Protein AF-A0A948AJI1-F1 (afdb_monomer)

Radius of gyration: 15.96 Å; Cα contacts (8 Å, |Δi|>4): 123; chains: 1; bounding box: 35×30×49 Å

Sequence (119 aa):
MPTPDALILQFDKALRTVFAKAGSRRPYPDAGLPDVELGAADKQQSAGLMRVNHSGEVCAQALYAGQALTARNPEAQRALLEAADEETEHLAWCEKRLDELGSHKSFLNPLWYAGSFSL

Mean predicted aligned error: 3.37 Å

pLDDT: mean 94.19, std 4.83, range [61.34, 98.31]

Structure (mmCIF, N/CA/C/O backbone):
data_AF-A0A948AJI1-F1
#
_entry.id   AF-A0A948AJI1-F1
#
loop_
_atom_site.group_PDB
_atom_site.id
_atom_site.type_symbol
_atom_site.label_atom_id
_atom_site.label_alt_id
_atom_site.label_comp_id
_atom_site.label_asym_id
_atom_site.label_entity_id
_atom_site.label_seq_id
_atom_site.pdbx_PDB_ins_code
_atom_site.Cartn_x
_atom_site.Cartn_y
_atom_site.Cartn_z
_atom_site.occupancy
_atom_site.B_iso_or_equiv
_atom_site.auth_seq_id
_atom_site.auth_comp_id
_atom_site.auth_asym_id
_atom_site.auth_atom_id
_atom_site.pdbx_PDB_model_num
ATOM 1 N N . MET A 1 1 ? 14.641 1.897 -23.477 1.00 61.34 1 MET A N 1
ATOM 2 C CA . MET A 1 1 ? 13.421 2.624 -23.064 1.00 61.34 1 MET A CA 1
ATOM 3 C C . MET A 1 1 ? 12.288 1.615 -22.966 1.00 61.34 1 MET A C 1
ATOM 5 O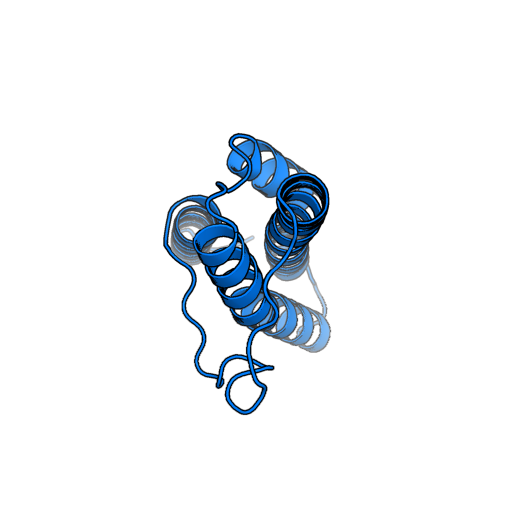 O . MET A 1 1 ? 12.312 0.682 -23.765 1.00 61.34 1 MET A O 1
ATOM 9 N N . PRO A 1 2 ? 11.369 1.740 -21.994 1.00 74.38 2 PRO A N 1
ATOM 10 C CA . PRO A 1 2 ? 10.242 0.817 -21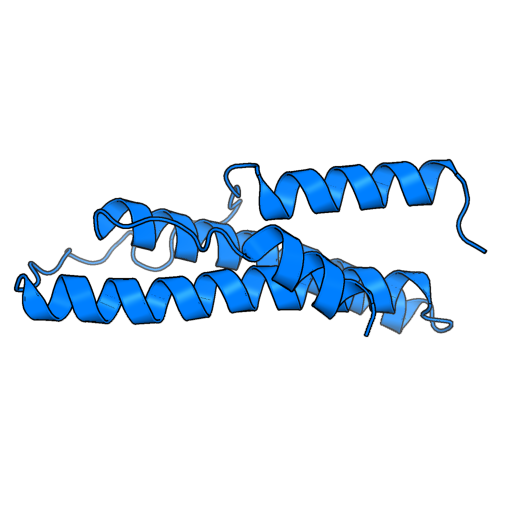.859 1.00 74.38 2 PRO A CA 1
ATOM 11 C C . PRO A 1 2 ? 9.350 0.857 -23.108 1.00 74.38 2 PRO A C 1
ATOM 13 O O . PRO A 1 2 ? 9.221 1.898 -23.752 1.00 74.38 2 PRO A O 1
ATOM 16 N N . THR A 1 3 ? 8.765 -0.286 -23.471 1.00 86.81 3 THR A N 1
ATOM 17 C CA . THR A 1 3 ? 7.798 -0.376 -24.573 1.00 86.81 3 THR A CA 1
ATOM 18 C C . THR A 1 3 ? 6.458 0.254 -24.164 1.00 86.81 3 THR A C 1
ATOM 20 O O . THR A 1 3 ? 6.173 0.339 -22.967 1.00 86.81 3 THR A O 1
ATOM 23 N N . PRO A 1 4 ? 5.603 0.667 -25.120 1.00 90.19 4 PRO A N 1
ATOM 24 C CA . PRO A 1 4 ? 4.247 1.127 -24.811 1.00 90.19 4 PRO A CA 1
ATOM 25 C C . PRO A 1 4 ? 3.460 0.129 -23.951 1.00 90.19 4 PRO A C 1
ATOM 27 O O . PRO A 1 4 ? 2.840 0.527 -22.969 1.00 90.19 4 PRO A O 1
ATOM 30 N N . ASP A 1 5 ? 3.572 -1.168 -24.246 1.00 88.75 5 ASP A N 1
ATOM 31 C CA . ASP A 1 5 ? 2.932 -2.233 -23.465 1.00 88.75 5 ASP A CA 1
ATOM 32 C C . ASP A 1 5 ? 3.404 -2.239 -22.006 1.00 88.75 5 ASP A C 1
ATOM 34 O O . ASP A 1 5 ? 2.593 -2.323 -21.085 1.00 88.75 5 ASP A O 1
ATOM 38 N N . ALA A 1 6 ? 4.712 -2.082 -21.775 1.00 84.44 6 ALA A N 1
ATOM 39 C CA . ALA A 1 6 ? 5.259 -2.009 -20.424 1.00 84.44 6 ALA A CA 1
ATOM 40 C C . ALA A 1 6 ? 4.722 -0.789 -19.661 1.00 84.44 6 ALA A C 1
ATOM 42 O O . ALA A 1 6 ? 4.407 -0.900 -18.479 1.00 84.44 6 ALA A O 1
ATOM 43 N N . LEU A 1 7 ? 4.566 0.358 -20.328 1.00 86.69 7 LEU A N 1
ATOM 44 C CA . LEU A 1 7 ? 3.998 1.561 -19.715 1.00 86.69 7 LEU A CA 1
ATOM 45 C C . LEU A 1 7 ? 2.518 1.382 -19.353 1.00 86.69 7 LEU A C 1
ATOM 47 O O . LEU A 1 7 ? 2.110 1.789 -18.267 1.00 86.69 7 LEU A O 1
ATOM 51 N N . ILE A 1 8 ? 1.730 0.736 -20.216 1.00 92.50 8 ILE A N 1
ATOM 52 C CA . ILE A 1 8 ? 0.316 0.431 -19.944 1.00 92.50 8 ILE A CA 1
ATOM 53 C C . ILE A 1 8 ? 0.190 -0.479 -18.719 1.00 92.50 8 ILE A C 1
ATOM 55 O O . ILE A 1 8 ? -0.626 -0.212 -17.838 1.00 92.50 8 ILE A O 1
ATOM 59 N N . LEU A 1 9 ? 1.022 -1.520 -18.626 1.00 90.44 9 LEU A N 1
ATOM 60 C CA . LEU A 1 9 ? 1.016 -2.432 -17.480 1.00 90.44 9 LEU A CA 1
ATOM 61 C C . LEU A 1 9 ? 1.386 -1.723 -16.173 1.00 90.44 9 LEU A C 1
ATOM 63 O O . LEU A 1 9 ? 0.764 -1.972 -15.145 1.00 90.44 9 LEU A O 1
ATOM 67 N N . GLN A 1 10 ? 2.368 -0.820 -16.196 1.00 89.12 10 GLN A N 1
ATOM 68 C CA . GLN A 1 10 ? 2.742 -0.046 -15.006 1.00 89.12 10 GLN A CA 1
ATOM 69 C C . GLN A 1 10 ? 1.650 0.937 -14.589 1.00 89.12 10 GLN A C 1
ATOM 71 O O . GLN A 1 10 ? 1.406 1.125 -13.399 1.00 89.12 10 GLN A O 1
ATOM 76 N N . PHE A 1 11 ? 0.954 1.526 -15.559 1.00 92.25 11 PHE A N 1
ATOM 77 C CA . PHE A 1 11 ? -0.184 2.388 -15.279 1.00 92.25 11 PHE A CA 1
ATOM 78 C C . PHE A 1 11 ? -1.361 1.611 -14.663 1.00 92.25 11 PHE A C 1
ATOM 80 O O . PHE A 1 11 ? -1.927 2.063 -13.670 1.00 92.25 11 PHE A O 1
ATOM 87 N N . ASP A 1 12 ? -1.691 0.419 -15.177 1.00 94.25 12 ASP A N 1
ATOM 88 C CA . ASP A 1 12 ? -2.701 -0.466 -14.567 1.00 94.25 12 ASP A CA 1
ATOM 89 C C . ASP A 1 12 ? -2.314 -0.857 -13.131 1.00 94.25 12 ASP A C 1
ATOM 91 O O . ASP A 1 12 ? -3.142 -0.745 -12.224 1.00 94.25 12 ASP A O 1
ATOM 95 N N . LYS A 1 13 ? -1.045 -1.220 -12.893 1.00 91.00 13 LYS A N 1
ATOM 96 C CA . LYS A 1 13 ? -0.535 -1.493 -11.540 1.00 91.00 13 LYS A CA 1
ATOM 97 C C . LYS A 1 13 ? -0.730 -0.298 -10.607 1.00 91.00 13 LYS A C 1
ATOM 99 O O . LYS A 1 13 ? -1.300 -0.466 -9.533 1.00 91.00 13 LYS A O 1
ATOM 104 N N . ALA A 1 14 ? -0.357 0.906 -11.041 1.00 92.81 14 ALA A N 1
ATOM 105 C CA . ALA A 1 14 ? -0.534 2.123 -10.251 1.00 92.81 14 ALA A CA 1
ATOM 106 C C . ALA A 1 14 ? -2.004 2.362 -9.870 1.00 92.81 14 ALA A C 1
ATOM 108 O O . ALA A 1 14 ? -2.317 2.642 -8.712 1.00 92.81 14 ALA A O 1
ATOM 109 N N . LEU A 1 15 ? -2.924 2.201 -10.827 1.00 95.56 15 LEU A N 1
ATOM 110 C CA . LEU A 1 15 ? -4.356 2.336 -10.563 1.00 95.56 15 LEU A CA 1
ATOM 111 C C . LEU A 1 15 ? -4.848 1.303 -9.545 1.00 95.56 15 LEU A C 1
AT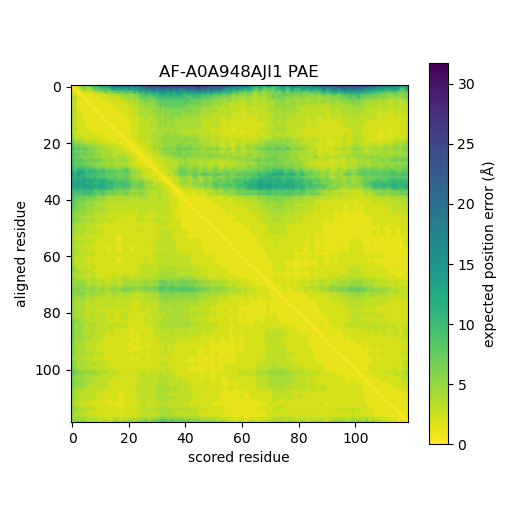OM 113 O O . LEU A 1 15 ? -5.626 1.647 -8.655 1.00 95.56 15 LEU A O 1
ATOM 117 N N . ARG A 1 16 ? -4.387 0.052 -9.643 1.00 94.19 16 ARG A N 1
ATOM 118 C CA . ARG A 1 16 ? -4.752 -1.007 -8.695 1.00 94.19 16 ARG A CA 1
ATOM 119 C C . ARG A 1 16 ? -4.213 -0.732 -7.296 1.00 94.19 16 ARG A C 1
ATOM 121 O O . ARG A 1 16 ? -4.992 -0.811 -6.353 1.00 94.19 16 ARG A O 1
ATOM 128 N N . THR A 1 17 ? -2.945 -0.351 -7.158 1.00 93.44 17 THR A N 1
ATOM 129 C CA . THR A 1 17 ? -2.340 -0.031 -5.854 1.00 93.44 17 THR A CA 1
ATOM 130 C C . THR A 1 17 ? -3.068 1.118 -5.155 1.00 93.44 17 THR A C 1
ATOM 132 O O . THR A 1 17 ? -3.274 1.081 -3.944 1.00 93.44 17 THR A O 1
ATOM 135 N N . VAL A 1 18 ? -3.480 2.147 -5.901 1.00 94.81 18 VAL A N 1
ATOM 136 C CA . VAL A 1 18 ? -4.070 3.355 -5.308 1.00 94.81 18 VAL A CA 1
ATOM 137 C C . VAL A 1 18 ? -5.578 3.225 -5.075 1.00 94.81 18 VAL A C 1
ATOM 139 O O . VAL A 1 18 ? -6.075 3.688 -4.045 1.00 94.81 18 VAL A O 1
ATOM 142 N N . PHE A 1 19 ? -6.316 2.631 -6.017 1.00 94.44 19 PHE A N 1
ATOM 143 C CA . PHE A 1 19 ? -7.782 2.697 -6.036 1.00 94.44 19 PHE A CA 1
ATOM 144 C C . PHE A 1 19 ? -8.485 1.356 -5.836 1.00 94.44 19 PHE A C 1
ATOM 146 O O . PHE A 1 19 ? -9.657 1.352 -5.457 1.00 94.44 19 PHE A O 1
ATOM 153 N N . ALA A 1 20 ? -7.822 0.225 -6.082 1.00 94.25 20 ALA A N 1
ATOM 154 C CA . ALA A 1 20 ? -8.437 -1.077 -5.856 1.00 94.25 20 ALA A CA 1
ATOM 155 C C . ALA A 1 20 ? -8.291 -1.517 -4.390 1.00 94.25 20 ALA A C 1
ATOM 157 O O . ALA A 1 20 ? -7.479 -0.995 -3.622 1.00 94.25 20 ALA A O 1
ATOM 158 N N . LYS A 1 21 ? -9.108 -2.497 -3.998 1.00 91.94 21 LYS A N 1
ATOM 159 C CA . LYS A 1 21 ? -8.894 -3.245 -2.758 1.00 91.94 21 LYS A CA 1
ATOM 160 C C . LYS A 1 21 ? -7.741 -4.215 -2.980 1.00 91.94 21 LYS A C 1
ATOM 162 O O . LYS A 1 21 ? -7.786 -5.000 -3.931 1.00 91.94 21 LYS A O 1
ATOM 167 N N . ALA A 1 22 ? -6.722 -4.148 -2.130 1.00 92.69 22 ALA A N 1
ATOM 168 C CA . ALA A 1 22 ? -5.586 -5.051 -2.233 1.00 92.69 22 ALA A CA 1
ATOM 169 C C . ALA A 1 22 ? -6.003 -6.480 -1.845 1.00 92.69 22 ALA A C 1
ATOM 171 O O . ALA A 1 22 ? -6.798 -6.695 -0.926 1.00 92.69 22 ALA A O 1
ATOM 172 N N . GLY A 1 23 ? -5.489 -7.462 -2.585 1.00 91.50 23 GLY A N 1
ATOM 173 C CA . GLY A 1 23 ? -5.727 -8.880 -2.337 1.00 91.50 23 GLY A CA 1
ATOM 174 C C . GLY A 1 23 ? -4.477 -9.539 -1.771 1.00 91.50 23 GLY A C 1
ATOM 175 O O . GLY A 1 23 ? -3.384 -9.298 -2.270 1.00 91.50 23 GLY A O 1
ATOM 176 N N . SER A 1 24 ? -4.650 -10.394 -0.765 1.00 92.94 24 SER A N 1
ATOM 177 C CA . SER A 1 24 ? -3.579 -11.213 -0.192 1.00 92.94 24 SER A CA 1
ATOM 178 C C . SER A 1 24 ? -3.802 -12.677 -0.567 1.00 92.94 24 SER A C 1
ATOM 180 O O . SER A 1 24 ? -4.927 -13.180 -0.508 1.00 92.94 24 SER A O 1
ATOM 182 N N . ARG A 1 25 ? -2.735 -13.363 -0.982 1.00 92.62 25 ARG A N 1
ATOM 183 C CA . ARG A 1 25 ? -2.711 -14.818 -1.212 1.00 92.62 25 ARG A CA 1
ATOM 184 C C . ARG A 1 25 ? -2.381 -15.586 0.066 1.00 92.62 25 ARG A C 1
ATOM 186 O O . ARG A 1 25 ? -2.542 -16.805 0.106 1.00 92.62 25 ARG A O 1
ATOM 193 N N . ARG A 1 26 ? -1.889 -14.886 1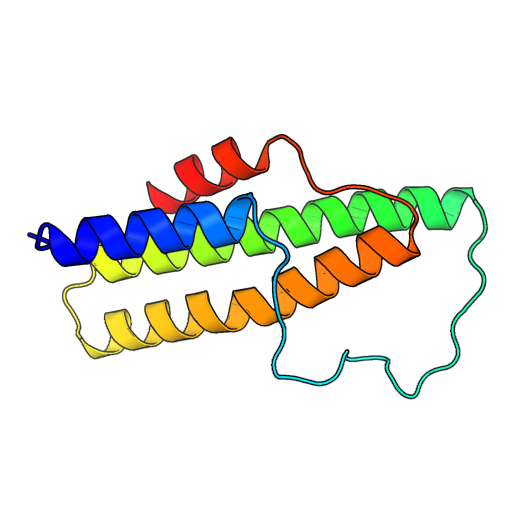.090 1.00 90.38 26 ARG A N 1
ATOM 194 C CA . ARG A 1 26 ? -1.514 -15.442 2.389 1.00 90.38 26 ARG A CA 1
ATOM 195 C C . ARG A 1 26 ? -2.661 -15.301 3.400 1.00 90.38 26 ARG A C 1
ATOM 197 O O . ARG A 1 26 ? -3.491 -14.400 3.283 1.00 90.38 26 ARG A O 1
ATOM 204 N N . PRO A 1 27 ? -2.726 -16.174 4.420 1.00 90.56 27 PRO A N 1
ATOM 205 C CA . PRO A 1 27 ? -3.605 -15.951 5.559 1.00 90.56 27 PRO A CA 1
ATOM 206 C C . PRO A 1 27 ? -3.297 -14.612 6.230 1.00 90.56 27 PRO A C 1
ATOM 208 O O . PRO A 1 27 ? -2.147 -14.174 6.269 1.00 90.56 27 PRO A O 1
ATOM 211 N N . TYR A 1 28 ? -4.328 -13.985 6.791 1.00 91.81 28 TYR A N 1
ATOM 212 C CA . TYR A 1 28 ? -4.143 -12.793 7.607 1.00 91.81 28 TYR A CA 1
ATOM 213 C C . TYR A 1 28 ? -3.313 -13.157 8.859 1.00 91.81 28 TYR A C 1
ATOM 215 O O . TYR A 1 28 ? -3.605 -14.195 9.464 1.00 91.81 28 TYR A O 1
ATOM 223 N N . PRO A 1 29 ? -2.279 -12.377 9.238 1.00 91.44 29 PRO A N 1
ATOM 224 C CA . PRO A 1 29 ? -1.261 -12.828 10.196 1.00 91.44 29 PRO A CA 1
ATOM 225 C C . PRO A 1 29 ? -1.782 -13.255 11.575 1.00 91.44 29 PRO A C 1
ATOM 227 O O . PRO A 1 29 ? -1.171 -14.102 12.222 1.00 91.44 29 PRO A O 1
ATOM 230 N N . ASP A 1 30 ? -2.906 -12.698 12.024 1.00 89.62 30 ASP A N 1
ATOM 231 C CA . ASP A 1 30 ? -3.499 -12.938 13.343 1.00 89.62 30 ASP A CA 1
ATOM 232 C C . ASP A 1 30 ? -4.711 -13.890 13.311 1.00 89.62 30 ASP A C 1
ATOM 234 O O . ASP A 1 30 ? -5.408 -14.014 14.312 1.00 89.62 30 ASP A O 1
ATOM 238 N N . ALA A 1 31 ? -4.962 -14.600 12.202 1.00 87.12 31 ALA A N 1
ATOM 239 C CA . ALA A 1 31 ? -6.195 -15.373 11.982 1.00 87.12 31 ALA A CA 1
ATOM 240 C C . ALA A 1 31 ? -6.528 -16.444 13.050 1.00 87.12 31 ALA A C 1
ATOM 242 O O . ALA A 1 31 ? -7.637 -16.974 13.055 1.00 87.12 31 ALA A O 1
ATOM 243 N N . GLY A 1 32 ? -5.586 -16.794 13.930 1.00 87.38 32 GLY A N 1
ATOM 244 C CA . GLY A 1 32 ? -5.778 -17.727 15.047 1.00 87.38 32 GLY A CA 1
ATOM 245 C C . GLY A 1 32 ? -5.761 -17.078 16.435 1.00 87.38 32 GLY A C 1
ATOM 246 O O . GLY A 1 32 ? -5.735 -17.801 17.430 1.00 87.38 32 GLY A O 1
ATOM 247 N N . LEU A 1 33 ? -5.722 -15.749 16.519 1.00 90.31 33 LEU A N 1
ATOM 248 C CA . LEU A 1 33 ? -5.656 -15.007 17.773 1.00 90.31 33 LEU A CA 1
ATOM 249 C C . LEU A 1 33 ? -7.033 -14.426 18.128 1.00 90.31 33 LEU A C 1
ATOM 251 O O . LEU A 1 33 ? -7.785 -14.036 17.234 1.00 90.31 33 LEU A O 1
ATOM 255 N N . PRO A 1 34 ? -7.396 -14.375 19.423 1.00 88.06 34 PRO A N 1
ATOM 256 C CA . PRO A 1 34 ? -8.603 -13.682 19.845 1.00 88.06 34 PRO A CA 1
ATOM 257 C C . PRO A 1 34 ? -8.452 -12.179 19.599 1.00 88.06 34 PRO A C 1
ATOM 259 O O . PRO A 1 34 ? -7.402 -11.603 19.893 1.00 88.06 34 PRO A O 1
ATOM 262 N N . ASP A 1 35 ? -9.512 -11.548 19.095 1.00 84.75 35 ASP A N 1
ATOM 263 C CA . ASP A 1 35 ? -9.545 -10.093 18.975 1.00 84.75 35 ASP A CA 1
ATOM 264 C C . ASP A 1 35 ? -9.628 -9.446 20.365 1.00 84.75 35 ASP A C 1
ATOM 266 O O . ASP A 1 35 ? -10.168 -10.021 21.319 1.00 84.75 35 ASP A O 1
ATOM 270 N N . VAL A 1 36 ? -9.074 -8.243 20.478 1.00 88.12 36 VAL A N 1
ATOM 271 C CA . VAL A 1 36 ? -9.046 -7.468 21.716 1.00 88.12 36 VAL A CA 1
ATOM 272 C C . VAL A 1 36 ? -9.892 -6.221 21.521 1.00 88.12 36 VAL A C 1
ATOM 274 O O . VAL A 1 36 ? -9.608 -5.386 20.663 1.00 88.12 36 VAL A O 1
ATOM 277 N N . GLU A 1 37 ? -10.910 -6.070 22.365 1.00 89.81 37 GLU A N 1
ATOM 278 C CA . GLU A 1 37 ? -11.715 -4.852 22.425 1.00 89.81 37 GLU A CA 1
ATOM 279 C C . GLU A 1 37 ? -10.835 -3.664 22.834 1.00 89.81 37 GLU A C 1
ATOM 281 O O . GLU A 1 37 ? -10.280 -3.616 23.934 1.00 89.81 37 GLU A O 1
ATOM 286 N N . LEU A 1 38 ? -10.701 -2.702 21.921 1.00 93.06 38 LEU A N 1
ATOM 287 C CA . LEU A 1 38 ? -9.968 -1.462 22.144 1.00 93.06 38 LEU A CA 1
ATOM 288 C C . LEU A 1 38 ? -10.923 -0.366 22.614 1.00 93.06 38 LEU A C 1
ATOM 290 O O . LEU A 1 38 ? -12.007 -0.179 22.058 1.00 93.06 38 LEU A O 1
ATOM 294 N N . GLY A 1 39 ? -10.473 0.440 23.577 1.00 96.69 39 GLY A N 1
ATOM 295 C CA . GLY A 1 39 ? -11.152 1.686 23.915 1.00 96.69 39 GLY A CA 1
ATOM 296 C C . GLY A 1 39 ? -11.181 2.648 22.721 1.00 96.69 39 GLY A C 1
ATOM 297 O O . GLY A 1 39 ? -10.338 2.588 21.825 1.00 96.69 39 GLY A O 1
ATOM 298 N N . ALA A 1 40 ? -12.134 3.583 22.710 1.00 96.12 40 ALA A N 1
ATOM 299 C CA . ALA A 1 40 ? -12.308 4.514 21.589 1.00 96.12 40 ALA A CA 1
ATOM 300 C C . ALA A 1 40 ? -11.037 5.329 21.267 1.00 96.12 40 ALA A C 1
ATOM 302 O O . ALA A 1 40 ? -10.711 5.524 20.095 1.00 96.12 40 ALA A O 1
ATOM 303 N N . ALA A 1 41 ? -10.300 5.763 22.297 1.00 97.38 41 ALA A N 1
ATOM 304 C CA . ALA A 1 41 ? -9.043 6.493 22.134 1.00 97.38 41 ALA A CA 1
ATOM 305 C C . ALA A 1 41 ? -7.950 5.621 21.488 1.00 97.38 41 ALA A C 1
ATOM 307 O O . ALA A 1 41 ? -7.323 6.041 20.515 1.00 97.38 41 ALA A O 1
ATOM 308 N N . ASP A 1 42 ? -7.787 4.382 21.959 1.00 97.44 42 ASP A N 1
ATOM 309 C CA . ASP A 1 42 ? -6.803 3.440 21.417 1.00 97.44 42 ASP A CA 1
ATOM 310 C C . ASP A 1 42 ? -7.137 3.050 19.976 1.00 97.44 42 ASP A C 1
ATOM 312 O O . ASP A 1 42 ? -6.245 2.961 19.128 1.00 97.44 42 ASP A O 1
ATOM 316 N N . LYS A 1 43 ? -8.429 2.883 19.662 1.00 96.62 43 LYS A N 1
ATOM 317 C CA . LYS A 1 43 ? -8.916 2.625 18.301 1.00 96.62 43 LYS A CA 1
ATOM 318 C C . LYS A 1 43 ? -8.570 3.784 17.363 1.00 96.62 43 LYS A C 1
ATOM 320 O O . LYS A 1 43 ? -8.040 3.555 16.275 1.00 96.62 43 LYS A O 1
ATOM 325 N N . GLN A 1 44 ? -8.799 5.026 17.796 1.00 97.44 44 GLN A N 1
ATOM 326 C CA . GLN A 1 44 ? -8.464 6.224 17.020 1.00 97.44 44 GLN A CA 1
ATOM 327 C C . GLN A 1 44 ? -6.951 6.358 16.789 1.00 97.44 44 GLN A C 1
ATOM 329 O O . GLN A 1 44 ? -6.523 6.632 15.664 1.00 97.44 44 GLN A O 1
ATOM 334 N N . GLN A 1 45 ? -6.142 6.144 17.829 1.00 98.19 45 GLN A N 1
ATOM 335 C CA . GLN A 1 45 ? -4.685 6.191 17.726 1.00 98.19 45 GLN A CA 1
ATOM 336 C C . GLN A 1 45 ? -4.157 5.093 16.792 1.00 98.19 45 GLN A C 1
ATOM 338 O O . GLN A 1 45 ? -3.382 5.381 15.877 1.00 98.19 45 GLN A O 1
ATOM 343 N N . SER A 1 46 ? -4.624 3.855 16.970 1.00 97.56 46 SER A N 1
ATOM 344 C CA . SER A 1 46 ? -4.239 2.708 16.140 1.00 97.56 46 SER A CA 1
ATOM 345 C C . SER A 1 46 ? -4.604 2.925 14.675 1.00 97.56 46 SER A C 1
ATOM 347 O O . SER A 1 46 ? -3.804 2.631 13.790 1.00 97.56 46 SER A O 1
ATOM 349 N N . ALA A 1 47 ? -5.774 3.510 14.402 1.00 98.06 47 ALA A N 1
ATOM 350 C CA . ALA A 1 47 ? -6.184 3.865 13.047 1.00 98.06 47 ALA A CA 1
ATOM 351 C C . ALA A 1 47 ? -5.249 4.907 12.420 1.00 98.06 47 ALA A C 1
ATOM 353 O O . ALA A 1 47 ? -4.888 4.789 11.251 1.00 98.06 47 ALA A O 1
ATOM 354 N N . GLY A 1 48 ? -4.819 5.913 13.190 1.00 98.00 48 GLY A N 1
ATOM 355 C CA . GLY A 1 48 ? -3.837 6.900 12.740 1.00 98.00 48 GLY A CA 1
ATOM 356 C C . GLY A 1 48 ? -2.515 6.261 12.319 1.00 98.00 48 GLY A C 1
ATOM 357 O O . GLY A 1 48 ? -2.032 6.534 11.221 1.00 98.00 48 GLY A O 1
ATOM 358 N N . LEU A 1 49 ? -1.980 5.367 13.152 1.00 98.19 49 LEU A N 1
ATOM 359 C CA . LEU A 1 49 ? -0.751 4.624 12.860 1.00 98.19 49 LEU A CA 1
ATOM 360 C C . LEU A 1 49 ? -0.920 3.70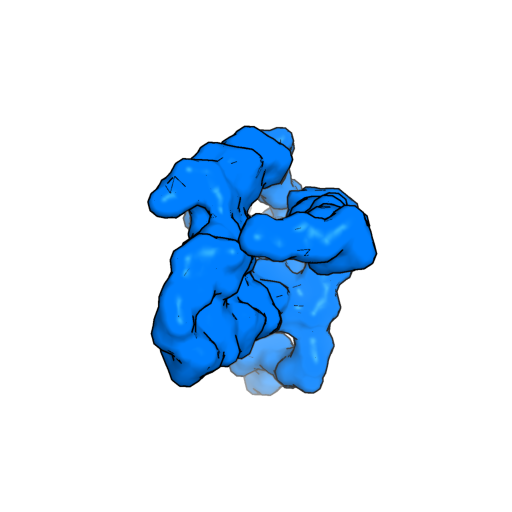4 11.646 1.00 98.19 49 LEU A C 1
ATOM 362 O O . LEU A 1 49 ? -0.074 3.691 10.756 1.00 98.19 49 LEU A O 1
ATOM 366 N N . MET A 1 50 ? -2.049 3.002 11.546 1.00 98.06 50 MET A N 1
ATOM 367 C CA . MET A 1 50 ? -2.291 2.092 10.430 1.00 98.06 50 MET A CA 1
ATOM 368 C C . MET A 1 50 ? -2.443 2.826 9.089 1.00 98.06 50 MET A C 1
ATOM 370 O O . MET A 1 50 ? -2.021 2.313 8.056 1.00 98.06 50 MET A O 1
ATOM 374 N N . ARG A 1 51 ? -2.966 4.062 9.078 1.00 98.31 51 ARG A N 1
ATOM 375 C CA . ARG A 1 51 ? -2.968 4.894 7.859 1.00 98.31 51 ARG A CA 1
ATOM 376 C C . ARG A 1 51 ? -1.559 5.277 7.412 1.00 98.3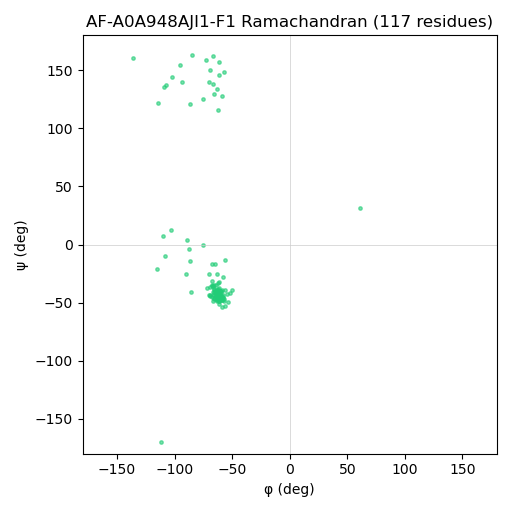1 51 ARG A C 1
ATOM 378 O O . ARG A 1 51 ? -1.328 5.382 6.205 1.00 98.31 51 ARG A O 1
ATOM 385 N N . VAL A 1 52 ? -0.641 5.505 8.356 1.00 98.25 52 VAL A N 1
ATOM 386 C CA . VAL A 1 52 ? 0.774 5.765 8.050 1.00 98.25 52 VAL A CA 1
ATOM 387 C C . VAL A 1 52 ? 1.407 4.515 7.449 1.00 98.25 52 VAL A C 1
ATOM 389 O O . VAL A 1 52 ? 1.969 4.619 6.364 1.00 98.25 52 VAL A O 1
ATOM 392 N N . ASN A 1 53 ? 1.219 3.346 8.071 1.00 97.94 53 ASN A N 1
ATOM 393 C CA . ASN A 1 53 ? 1.711 2.069 7.540 1.00 97.94 53 ASN A CA 1
ATOM 394 C C . ASN A 1 53 ? 1.178 1.811 6.126 1.00 97.94 53 ASN A C 1
ATOM 396 O O . ASN A 1 53 ? 1.963 1.675 5.198 1.00 97.94 53 ASN A O 1
ATOM 400 N N . HIS A 1 54 ? -0.144 1.890 5.927 1.00 98.19 54 HIS A N 1
ATOM 401 C CA . HIS A 1 54 ? -0.762 1.729 4.607 1.00 98.19 54 HIS A CA 1
ATOM 402 C C . HIS A 1 54 ? -0.168 2.687 3.563 1.00 98.19 54 HIS A C 1
ATOM 404 O O . HIS A 1 54 ? 0.038 2.306 2.415 1.00 98.19 54 HIS A O 1
ATOM 410 N N . SER A 1 55 ? 0.061 3.956 3.918 1.00 98.19 55 SER A N 1
ATOM 411 C CA . SER A 1 55 ? 0.667 4.918 2.983 1.00 98.19 55 SER A CA 1
ATOM 412 C C . SER A 1 55 ? 2.125 4.556 2.679 1.00 98.19 55 SER A C 1
ATOM 414 O O . SER A 1 55 ? 2.568 4.734 1.549 1.00 98.19 55 SER A O 1
ATOM 416 N N . GLY A 1 56 ? 2.847 4.015 3.664 1.00 98.06 56 GLY A N 1
ATOM 417 C CA . GLY A 1 56 ? 4.181 3.443 3.498 1.00 98.06 56 GLY A CA 1
ATOM 418 C C . GLY A 1 56 ? 4.202 2.303 2.482 1.00 98.06 56 GLY A C 1
ATOM 419 O O . GLY A 1 56 ? 5.003 2.364 1.555 1.00 98.06 56 GLY A O 1
ATOM 420 N N . GLU A 1 57 ? 3.266 1.352 2.574 1.00 97.75 57 GLU A N 1
ATOM 421 C CA . GLU A 1 57 ? 3.177 0.238 1.615 1.00 97.75 57 GLU A CA 1
ATOM 422 C C . GLU A 1 57 ? 2.900 0.727 0.184 1.00 97.75 57 GLU A C 1
ATOM 424 O O . GLU A 1 57 ? 3.493 0.243 -0.779 1.00 97.75 57 GLU A O 1
ATOM 429 N N . VAL A 1 58 ? 2.050 1.752 0.026 1.00 97.75 58 VAL A N 1
ATOM 430 C CA . VAL A 1 58 ? 1.809 2.403 -1.277 1.00 97.75 58 VAL A CA 1
ATOM 431 C C . VAL A 1 58 ? 3.096 3.030 -1.827 1.00 97.75 58 VAL A C 1
ATOM 433 O O . VAL A 1 58 ? 3.396 2.881 -3.013 1.00 97.75 58 VAL A O 1
ATOM 436 N N . CYS A 1 59 ? 3.862 3.729 -0.984 1.00 98.12 59 CYS A N 1
ATOM 437 C CA . CYS A 1 59 ? 5.134 4.328 -1.383 1.00 98.12 59 CYS A CA 1
ATOM 438 C C . CYS A 1 59 ? 6.179 3.271 -1.750 1.00 98.12 59 CYS A C 1
ATOM 440 O O . CYS A 1 59 ? 6.871 3.450 -2.751 1.00 98.12 59 CYS A O 1
ATOM 442 N N . ALA A 1 60 ? 6.302 2.198 -0.969 1.00 97.75 60 ALA A N 1
ATOM 443 C CA . ALA A 1 60 ? 7.270 1.129 -1.197 1.00 97.75 60 ALA A CA 1
ATOM 444 C C . ALA A 1 60 ? 7.017 0.433 -2.542 1.00 97.75 60 ALA A C 1
ATOM 446 O O . ALA A 1 60 ? 7.920 0.366 -3.376 1.00 97.75 60 ALA A O 1
ATOM 447 N N . GLN A 1 61 ? 5.763 0.054 -2.823 1.00 96.50 61 GLN A N 1
ATOM 448 C CA . GLN A 1 61 ? 5.361 -0.491 -4.128 1.00 96.50 61 GLN A CA 1
ATOM 449 C C . GLN A 1 61 ? 5.755 0.427 -5.284 1.00 96.50 61 GLN A C 1
ATOM 451 O O . GLN A 1 61 ? 6.357 -0.012 -6.265 1.00 96.50 61 GLN A O 1
ATOM 456 N N . ALA A 1 62 ? 5.422 1.712 -5.159 1.00 96.75 62 ALA A N 1
ATOM 457 C CA . ALA A 1 62 ? 5.710 2.710 -6.175 1.00 96.75 62 ALA A CA 1
ATOM 458 C C . ALA A 1 62 ? 7.218 2.880 -6.407 1.00 96.75 62 ALA A C 1
ATOM 460 O O . ALA A 1 62 ? 7.658 2.887 -7.556 1.00 96.75 62 ALA A O 1
ATOM 461 N N . LEU A 1 63 ? 8.005 2.959 -5.330 1.00 97.56 63 LEU A N 1
ATOM 462 C CA . LEU A 1 63 ? 9.459 3.107 -5.385 1.00 97.56 63 LEU A CA 1
ATOM 463 C C . LEU A 1 63 ? 10.097 1.913 -6.090 1.00 97.56 63 LEU A C 1
ATOM 465 O O . LEU A 1 63 ? 10.862 2.077 -7.038 1.00 97.56 63 LEU A O 1
ATOM 469 N N . TYR A 1 64 ? 9.751 0.699 -5.664 1.00 97.06 64 TYR A N 1
ATOM 470 C CA . TYR A 1 64 ? 10.317 -0.514 -6.238 1.00 97.06 64 TYR A CA 1
ATOM 471 C C . TYR A 1 64 ? 9.924 -0.687 -7.708 1.00 97.06 64 TYR A C 1
ATOM 473 O O . TYR A 1 64 ? 10.776 -1.020 -8.534 1.00 97.06 64 TYR A O 1
ATOM 481 N N . ALA A 1 65 ? 8.677 -0.374 -8.075 1.00 94.12 65 ALA A N 1
ATOM 482 C CA . ALA A 1 65 ? 8.244 -0.376 -9.470 1.00 94.12 65 ALA A CA 1
ATOM 483 C C . ALA A 1 65 ? 9.003 0.662 -10.323 1.00 94.12 65 ALA A C 1
ATOM 485 O O . ALA A 1 65 ? 9.461 0.334 -11.422 1.00 94.12 65 ALA A O 1
ATOM 486 N N . GLY A 1 66 ? 9.182 1.887 -9.817 1.00 94.25 66 GLY A N 1
ATOM 487 C CA . GLY A 1 66 ? 9.930 2.954 -10.492 1.00 94.25 66 GLY A CA 1
ATOM 488 C C . GLY A 1 66 ? 11.404 2.594 -10.701 1.00 94.25 66 GLY A C 1
ATOM 489 O O . GLY A 1 66 ? 11.929 2.669 -11.819 1.00 94.25 66 GLY A O 1
ATOM 490 N N . GLN A 1 67 ? 12.061 2.088 -9.657 1.00 95.75 67 GLN A N 1
ATOM 491 C CA . GLN A 1 67 ? 13.453 1.641 -9.720 1.00 95.75 67 GLN A CA 1
ATOM 492 C C . GLN A 1 67 ? 13.628 0.428 -10.642 1.00 95.75 67 GLN A C 1
ATOM 494 O O . GLN A 1 67 ? 14.584 0.374 -11.419 1.00 95.75 67 GLN A O 1
ATOM 499 N N . ALA A 1 68 ? 12.683 -0.518 -10.644 1.00 94.00 68 ALA A N 1
ATOM 500 C CA . ALA A 1 68 ? 12.723 -1.674 -11.538 1.00 94.00 68 ALA A CA 1
ATOM 501 C C . ALA A 1 68 ? 12.683 -1.277 -13.024 1.00 94.00 68 ALA A C 1
ATOM 503 O O . ALA A 1 68 ? 13.294 -1.949 -13.857 1.00 94.00 68 ALA A O 1
ATOM 504 N N . LEU A 1 69 ? 12.005 -0.181 -13.381 1.00 91.06 69 LEU A N 1
ATOM 505 C CA . LEU A 1 69 ? 11.939 0.300 -14.768 1.00 91.06 69 LEU A CA 1
ATOM 506 C C . LEU A 1 69 ? 13.262 0.871 -15.282 1.00 91.06 69 LEU A C 1
ATOM 508 O O . LEU A 1 69 ? 13.494 0.885 -16.494 1.00 91.06 69 LEU A O 1
ATOM 512 N N . THR A 1 70 ? 14.120 1.349 -14.383 1.00 90.44 70 THR A N 1
ATOM 513 C CA . THR A 1 70 ? 15.397 1.994 -14.726 1.00 90.44 70 THR A CA 1
ATOM 514 C C . THR A 1 70 ? 16.618 1.135 -14.383 1.00 90.44 70 THR A C 1
ATOM 516 O O . THR A 1 70 ? 17.731 1.433 -14.832 1.00 90.44 70 THR A O 1
ATOM 519 N N . ALA A 1 71 ? 16.420 0.038 -13.648 1.00 93.75 71 ALA A N 1
ATOM 520 C CA . ALA A 1 71 ? 17.455 -0.914 -13.276 1.00 93.75 71 ALA A CA 1
ATOM 521 C C . ALA A 1 71 ? 18.143 -1.532 -14.507 1.00 93.75 71 ALA A C 1
ATOM 523 O O . ALA A 1 71 ? 17.509 -2.077 -15.409 1.00 93.75 71 ALA A O 1
ATOM 524 N N . ARG A 1 72 ? 19.481 -1.473 -14.530 1.00 93.81 72 ARG A N 1
ATOM 525 C CA . ARG A 1 72 ? 20.311 -2.063 -15.601 1.00 93.81 72 ARG A CA 1
ATOM 526 C C . ARG A 1 72 ? 20.724 -3.504 -15.319 1.00 93.81 72 ARG A C 1
ATOM 528 O O . ARG A 1 72 ? 21.045 -4.237 -16.248 1.00 93.81 72 ARG A O 1
ATOM 535 N N . ASN A 1 73 ? 20.773 -3.883 -14.043 1.00 96.94 73 ASN A N 1
ATOM 536 C CA . ASN A 1 73 ? 21.092 -5.239 -13.621 1.00 96.94 73 ASN A CA 1
ATOM 537 C C . ASN A 1 73 ? 19.789 -6.070 -13.599 1.00 96.94 73 ASN A C 1
ATOM 539 O O . ASN A 1 73 ? 18.875 -5.705 -12.854 1.00 96.94 73 ASN A O 1
ATOM 543 N N . PRO A 1 74 ? 19.697 -7.175 -14.365 1.00 95.44 74 PRO A N 1
ATOM 544 C CA . PRO A 1 74 ? 18.493 -8.007 -14.415 1.00 95.44 74 PRO A CA 1
ATOM 545 C C . PRO A 1 74 ? 18.105 -8.652 -13.077 1.00 95.44 74 PRO A C 1
ATOM 547 O O . PRO A 1 74 ? 16.922 -8.820 -12.792 1.00 95.44 74 PRO A O 1
ATOM 550 N N . GLU A 1 75 ? 19.078 -9.009 -12.237 1.00 97.50 75 GLU A N 1
ATOM 551 C CA . GLU A 1 75 ? 18.820 -9.589 -10.915 1.00 97.50 75 GLU A CA 1
ATOM 552 C C . GLU A 1 75 ? 18.228 -8.547 -9.969 1.00 97.50 75 GLU A C 1
ATOM 554 O O . GLU A 1 75 ? 17.233 -8.829 -9.305 1.00 97.50 75 GLU A O 1
ATOM 559 N N . ALA A 1 76 ? 18.781 -7.330 -9.972 1.00 96.62 76 ALA A N 1
ATOM 560 C CA . ALA A 1 76 ? 18.247 -6.218 -9.189 1.00 96.62 76 ALA A CA 1
ATOM 561 C C . ALA A 1 76 ? 16.834 -5.837 -9.650 1.00 96.62 76 ALA A C 1
ATOM 563 O O . ALA A 1 76 ? 15.949 -5.645 -8.823 1.00 96.62 76 ALA A O 1
ATOM 564 N N . GLN A 1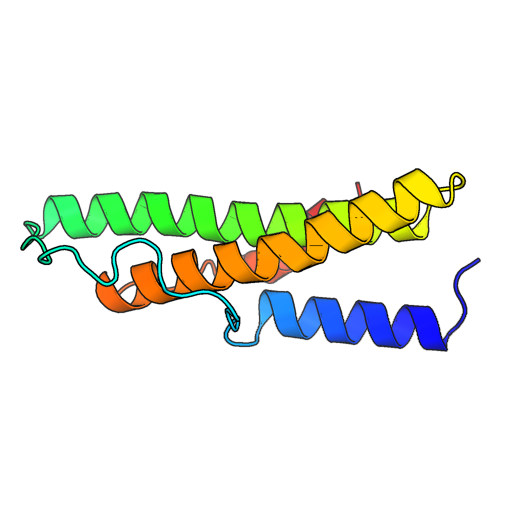 77 ? 16.599 -5.785 -10.966 1.00 95.81 77 GLN A N 1
ATOM 565 C CA . GLN A 1 77 ? 15.267 -5.537 -11.520 1.00 95.81 77 GLN A CA 1
ATOM 566 C C . GLN A 1 77 ? 14.250 -6.572 -11.027 1.00 95.81 77 GLN A C 1
ATOM 568 O O . GLN A 1 77 ? 13.161 -6.203 -10.596 1.00 95.81 77 GLN A O 1
ATOM 573 N N . ARG A 1 78 ? 14.599 -7.862 -11.074 1.00 96.38 78 ARG A N 1
ATOM 574 C CA . ARG A 1 78 ? 13.720 -8.939 -10.607 1.00 96.38 78 ARG A CA 1
ATOM 575 C C . ARG A 1 78 ? 13.443 -8.839 -9.107 1.00 96.38 78 ARG A C 1
ATOM 577 O O . ARG A 1 78 ? 12.287 -8.956 -8.726 1.00 96.38 78 ARG A O 1
ATOM 584 N N . ALA A 1 79 ? 14.466 -8.578 -8.293 1.00 97.62 79 ALA A N 1
ATOM 585 C CA . ALA A 1 79 ? 14.306 -8.418 -6.848 1.00 97.62 79 ALA A CA 1
ATOM 586 C C . ALA A 1 79 ? 13.389 -7.234 -6.494 1.00 97.62 79 ALA A C 1
ATOM 588 O O . ALA A 1 79 ? 12.550 -7.350 -5.611 1.00 97.62 79 ALA A O 1
ATOM 589 N N . LEU A 1 80 ? 13.498 -6.112 -7.215 1.00 97.00 80 LEU A N 1
ATOM 590 C CA . LEU A 1 80 ? 12.614 -4.957 -7.030 1.00 97.00 80 LEU A CA 1
ATOM 591 C C . LEU A 1 80 ? 11.165 -5.270 -7.421 1.00 97.00 80 LEU A C 1
ATOM 593 O O . LEU A 1 80 ? 10.240 -4.868 -6.726 1.00 97.00 80 LEU A O 1
ATOM 597 N N . LEU A 1 81 ? 10.950 -6.001 -8.518 1.00 94.25 81 LEU A N 1
ATOM 598 C CA . LEU A 1 81 ? 9.602 -6.421 -8.910 1.00 94.25 81 LEU A CA 1
ATOM 599 C C . LEU A 1 81 ? 8.983 -7.385 -7.893 1.00 94.25 81 LEU A C 1
ATOM 601 O O . LEU A 1 81 ? 7.801 -7.262 -7.596 1.00 94.25 81 LEU A O 1
ATOM 605 N N . GLU A 1 82 ? 9.777 -8.308 -7.352 1.00 95.50 82 GLU A N 1
ATOM 606 C CA . GLU A 1 82 ? 9.342 -9.226 -6.297 1.00 95.50 82 GLU A CA 1
ATOM 607 C C . GLU A 1 82 ? 8.989 -8.468 -5.013 1.00 95.50 82 GLU A C 1
ATOM 609 O O . GLU A 1 82 ? 7.894 -8.653 -4.492 1.00 95.50 82 GLU A O 1
ATOM 614 N N . ALA A 1 83 ? 9.840 -7.533 -4.579 1.00 95.81 83 ALA A N 1
ATOM 615 C CA . ALA A 1 83 ? 9.553 -6.670 -3.434 1.00 95.81 83 ALA A CA 1
ATOM 616 C C . ALA A 1 83 ? 8.261 -5.860 -3.640 1.00 95.81 83 ALA A C 1
ATOM 618 O O . ALA A 1 83 ? 7.402 -5.837 -2.766 1.00 95.81 83 ALA A O 1
ATOM 619 N N . ALA A 1 84 ? 8.067 -5.253 -4.818 1.00 93.31 84 ALA A N 1
ATOM 620 C CA . ALA A 1 84 ? 6.833 -4.529 -5.136 1.00 93.31 84 ALA A CA 1
ATOM 621 C C . ALA A 1 84 ? 5.583 -5.425 -5.044 1.00 93.31 84 ALA A C 1
ATOM 623 O O . ALA A 1 84 ? 4.534 -4.985 -4.569 1.00 93.31 84 ALA A O 1
ATOM 624 N N . ASP A 1 85 ? 5.681 -6.677 -5.492 1.00 91.69 85 ASP A N 1
ATOM 625 C CA . ASP A 1 85 ? 4.574 -7.628 -5.415 1.00 91.69 85 ASP A CA 1
ATOM 626 C C . ASP A 1 85 ? 4.320 -8.081 -3.956 1.00 91.69 85 ASP A C 1
ATOM 628 O O . ASP A 1 85 ? 3.158 -8.195 -3.556 1.00 91.69 85 ASP A O 1
ATOM 632 N N . GLU A 1 86 ? 5.358 -8.272 -3.131 1.00 93.62 86 GLU A N 1
ATOM 633 C CA . GLU A 1 86 ? 5.225 -8.606 -1.700 1.00 93.62 86 GLU A CA 1
ATOM 634 C C . GLU A 1 86 ? 4.483 -7.524 -0.908 1.00 93.62 86 GLU A C 1
ATOM 636 O O . GLU A 1 86 ? 3.606 -7.843 -0.097 1.00 93.62 86 GLU A O 1
ATOM 641 N N . GLU A 1 87 ? 4.742 -6.248 -1.195 1.00 94.88 87 GLU A N 1
ATOM 642 C CA . GLU A 1 87 ? 4.064 -5.142 -0.512 1.00 94.88 87 GLU A CA 1
ATOM 643 C C . GLU A 1 87 ? 2.556 -5.088 -0.801 1.00 94.88 87 GLU A C 1
ATOM 645 O O . GLU A 1 87 ? 1.800 -4.469 -0.048 1.00 94.88 87 GLU A O 1
ATOM 650 N N . THR A 1 88 ? 2.064 -5.765 -1.847 1.00 93.88 88 THR A N 1
ATOM 651 C CA . THR A 1 88 ? 0.614 -5.909 -2.076 1.00 93.88 88 THR A CA 1
ATOM 652 C C . THR A 1 88 ? -0.049 -6.711 -0.952 1.00 93.88 88 THR A C 1
ATOM 654 O O . THR A 1 88 ? -1.175 -6.411 -0.548 1.00 93.88 88 THR A O 1
ATOM 657 N N . GLU A 1 89 ? 0.652 -7.704 -0.402 1.00 94.81 89 GLU A N 1
ATOM 658 C CA . GLU A 1 89 ? 0.163 -8.501 0.721 1.00 94.81 89 GLU A CA 1
ATOM 659 C C . GLU A 1 89 ? 0.077 -7.648 1.995 1.00 94.81 89 GLU A C 1
ATOM 661 O O . GLU A 1 89 ? -0.944 -7.668 2.684 1.00 94.81 89 GLU A O 1
ATOM 666 N N . HIS A 1 90 ? 1.116 -6.856 2.282 1.00 96.06 90 HIS A N 1
ATOM 667 C CA . HIS A 1 90 ? 1.137 -5.945 3.431 1.00 96.06 90 HIS A CA 1
ATOM 668 C C . HIS A 1 90 ? 0.076 -4.852 3.304 1.00 96.06 90 HIS A C 1
ATOM 670 O O . HIS A 1 90 ? -0.634 -4.559 4.270 1.00 96.06 90 HIS A O 1
ATOM 676 N N . LEU A 1 91 ? -0.106 -4.311 2.097 1.00 96.75 91 LEU A N 1
ATOM 677 C CA . LEU A 1 91 ? -1.153 -3.342 1.792 1.00 96.75 91 LEU A CA 1
ATOM 678 C C . LEU A 1 91 ? -2.546 -3.917 2.083 1.00 96.75 91 LEU A C 1
ATOM 680 O O . LEU A 1 91 ? -3.356 -3.255 2.731 1.00 96.75 91 LEU A O 1
ATOM 684 N N . ALA A 1 92 ? -2.808 -5.163 1.671 1.00 96.56 92 ALA A N 1
ATOM 685 C CA . ALA A 1 92 ? -4.071 -5.849 1.944 1.00 96.56 92 ALA A CA 1
ATOM 686 C C . ALA A 1 92 ? -4.317 -6.042 3.446 1.00 96.56 92 ALA A C 1
ATOM 688 O O . ALA A 1 92 ? -5.446 -5.886 3.918 1.00 96.56 92 ALA A O 1
ATOM 689 N N . TRP A 1 93 ? -3.270 -6.348 4.215 1.00 96.62 93 TRP A N 1
ATOM 690 C CA . TRP A 1 93 ? -3.375 -6.488 5.666 1.00 96.62 93 TRP A CA 1
ATOM 691 C C . TRP A 1 93 ? -3.625 -5.146 6.359 1.00 96.62 93 TRP A C 1
ATOM 693 O O . TRP A 1 93 ? -4.516 -5.054 7.204 1.00 96.62 93 TRP A O 1
ATOM 703 N N . CYS A 1 94 ? -2.911 -4.091 5.960 1.00 97.06 94 CYS A N 1
ATOM 704 C CA . CYS A 1 94 ? -3.131 -2.744 6.481 1.00 97.06 94 CYS A CA 1
ATOM 705 C C . CYS A 1 94 ? -4.545 -2.241 6.164 1.00 97.06 94 CYS A C 1
ATOM 707 O O . CYS A 1 94 ? -5.210 -1.664 7.024 1.00 97.06 94 CYS A O 1
ATOM 709 N N . GLU A 1 95 ? -5.025 -2.480 4.940 1.00 96.38 95 GLU A N 1
ATOM 710 C CA . GLU A 1 95 ? -6.383 -2.137 4.518 1.00 96.38 95 GLU A CA 1
ATOM 711 C C . GLU A 1 95 ? -7.434 -2.876 5.351 1.00 96.38 95 GLU A C 1
ATOM 713 O O . GLU A 1 95 ? -8.337 -2.240 5.893 1.00 96.38 95 GLU A O 1
ATOM 718 N N . LYS A 1 96 ? -7.284 -4.195 5.530 1.00 95.75 96 LYS A N 1
ATOM 719 C CA . LYS A 1 96 ? -8.188 -4.972 6.384 1.00 95.75 96 LYS A CA 1
ATOM 720 C C . LYS A 1 96 ? -8.216 -4.427 7.815 1.00 95.75 96 LYS A C 1
ATOM 722 O O . LYS A 1 96 ? -9.297 -4.264 8.379 1.00 95.75 96 LYS A O 1
ATOM 727 N N . ARG A 1 97 ? -7.059 -4.084 8.390 1.00 95.94 97 ARG A N 1
ATOM 728 C CA . ARG A 1 97 ? -7.018 -3.530 9.747 1.00 95.94 97 ARG A CA 1
ATOM 729 C C . ARG A 1 97 ? -7.668 -2.148 9.837 1.00 95.94 97 ARG A C 1
ATOM 731 O O . ARG A 1 97 ? -8.301 -1.842 10.843 1.00 95.94 97 ARG A O 1
ATOM 738 N N . LEU A 1 98 ? -7.544 -1.306 8.809 1.00 97.06 98 LEU A N 1
ATOM 739 C CA . LEU A 1 98 ? -8.266 -0.029 8.754 1.00 97.06 98 LEU A CA 1
ATOM 740 C C . LEU A 1 98 ? -9.785 -0.235 8.741 1.00 97.06 98 LEU A C 1
ATOM 742 O O . LEU A 1 98 ? -10.476 0.487 9.463 1.00 97.06 98 LEU A O 1
ATOM 746 N N . ASP A 1 99 ? -10.278 -1.224 7.987 1.00 95.38 99 ASP A N 1
ATOM 747 C CA . ASP A 1 99 ? -11.702 -1.586 7.942 1.00 95.38 99 ASP A CA 1
ATOM 748 C C . ASP A 1 99 ? -12.203 -2.019 9.341 1.00 95.38 99 ASP A C 1
ATOM 750 O O . ASP A 1 99 ? -13.209 -1.502 9.829 1.00 95.38 99 ASP A O 1
ATOM 754 N N . GLU A 1 100 ? -11.471 -2.896 10.041 1.00 94.31 100 GLU A N 1
ATOM 755 C CA . GLU A 1 100 ? -11.785 -3.338 11.420 1.00 94.31 100 GLU A CA 1
ATOM 756 C C . GLU A 1 100 ? -11.777 -2.176 12.430 1.00 94.31 100 GLU A C 1
ATOM 758 O O . GLU A 1 100 ? -12.612 -2.075 13.341 1.00 94.31 100 GLU A O 1
ATOM 763 N N . LEU A 1 101 ? -10.846 -1.238 12.240 1.00 96.06 101 LEU A N 1
ATOM 764 C CA . LEU A 1 101 ? -10.753 -0.020 13.034 1.00 96.06 101 LEU A CA 1
ATOM 765 C C . LEU A 1 101 ? -11.823 1.024 12.662 1.00 96.06 101 LEU A C 1
ATOM 767 O O . LEU A 1 101 ? -11.876 2.078 13.297 1.00 96.06 101 LEU A O 1
ATOM 771 N N . GLY A 1 102 ? -12.696 0.751 11.685 1.00 96.19 102 GLY A N 1
ATOM 772 C CA . GLY A 1 102 ? -13.729 1.683 11.226 1.00 96.19 102 GLY A CA 1
ATOM 773 C C . GLY A 1 102 ? -13.143 2.978 10.658 1.00 96.19 102 GLY A C 1
ATOM 774 O O . GLY A 1 102 ? -13.723 4.051 10.828 1.00 96.19 102 GLY A O 1
ATOM 775 N N . SER A 1 103 ? -11.956 2.897 10.056 1.00 97.25 103 SER A N 1
ATOM 776 C CA . SER A 1 103 ? -11.239 4.032 9.483 1.00 97.25 103 SER A CA 1
ATOM 777 C C . SER A 1 103 ? -11.172 3.934 7.959 1.00 97.25 103 SER A C 1
ATOM 779 O O . SER A 1 103 ? -11.857 3.133 7.335 1.00 97.25 103 SER A O 1
ATOM 781 N N . HIS A 1 104 ? -10.375 4.801 7.343 1.00 96.44 104 HIS A N 1
ATOM 782 C CA . HIS A 1 104 ? -10.237 4.889 5.895 1.00 96.44 104 HIS A CA 1
ATOM 783 C C . HIS A 1 104 ? -8.768 5.030 5.493 1.00 96.44 104 HIS A C 1
ATOM 785 O O . HIS A 1 104 ? -7.922 5.456 6.281 1.00 96.44 104 HIS A O 1
ATOM 791 N N . LYS A 1 105 ? -8.471 4.719 4.230 1.00 96.62 105 LYS A N 1
ATOM 792 C CA . LYS A 1 105 ? -7.158 4.932 3.605 1.00 96.62 105 LYS A CA 1
ATOM 793 C C . LYS A 1 105 ? -6.842 6.424 3.464 1.00 96.62 105 LYS A C 1
ATOM 795 O O . LYS A 1 105 ? -7.738 7.269 3.486 1.00 96.62 105 LYS A O 1
ATOM 800 N N . SER A 1 106 ? -5.573 6.767 3.263 1.00 96.50 106 SER A N 1
ATOM 801 C CA . SER A 1 106 ? -5.186 8.149 2.957 1.00 96.50 106 SER A CA 1
ATOM 802 C C . SER A 1 106 ? -5.736 8.599 1.597 1.00 96.50 106 SER A C 1
ATOM 804 O O . SER A 1 106 ? -5.507 7.957 0.574 1.00 96.50 106 SER A O 1
ATOM 806 N N . PHE A 1 107 ? -6.397 9.759 1.562 1.00 96.25 107 PHE A N 1
ATOM 807 C CA . PHE A 1 107 ? -6.826 10.403 0.312 1.00 96.25 107 PHE A CA 1
ATOM 808 C C . PHE A 1 107 ? -5.648 10.904 -0.536 1.00 96.25 107 PHE A C 1
ATOM 810 O O . PHE A 1 107 ? -5.807 11.166 -1.724 1.00 96.25 107 PHE A O 1
ATOM 817 N N . LEU A 1 108 ? -4.463 11.027 0.069 1.00 97.44 108 LEU A N 1
ATOM 818 C CA . LEU A 1 108 ? -3.236 11.468 -0.590 1.00 97.44 108 LEU A CA 1
ATOM 819 C C . LEU A 1 108 ? -2.436 10.305 -1.197 1.00 97.44 108 LEU A C 1
ATOM 821 O O . LEU A 1 108 ? -1.375 10.547 -1.760 1.00 97.44 108 LEU A O 1
ATOM 825 N N . ASN A 1 109 ? -2.937 9.064 -1.147 1.00 97.44 109 ASN A N 1
ATOM 826 C CA . ASN A 1 109 ? -2.284 7.913 -1.784 1.00 97.44 109 ASN A CA 1
ATOM 827 C C . ASN A 1 109 ? -1.901 8.139 -3.262 1.00 97.44 109 ASN A C 1
ATOM 829 O O . ASN A 1 109 ? -0.796 7.739 -3.619 1.00 97.44 109 ASN A O 1
ATOM 833 N N . PRO A 1 110 ? -2.709 8.811 -4.115 1.00 97.25 110 PRO A N 1
ATOM 834 C CA . PRO A 1 110 ? -2.276 9.131 -5.476 1.00 97.25 110 PRO A CA 1
ATOM 835 C C . PRO A 1 110 ? -1.010 10.001 -5.518 1.00 97.25 110 PRO A C 1
ATOM 837 O O . PRO A 1 110 ? -0.121 9.763 -6.333 1.00 97.25 110 PRO A O 1
ATOM 840 N N . LEU A 1 111 ? -0.908 10.990 -4.621 1.00 98.12 111 LEU A N 1
ATOM 841 C CA . LEU A 1 111 ? 0.256 11.874 -4.521 1.00 98.12 111 LEU A CA 1
ATOM 842 C C . LEU A 1 111 ? 1.482 11.114 -4.000 1.00 98.12 111 LEU A C 1
ATOM 844 O O . LEU A 1 111 ? 2.573 11.263 -4.545 1.00 98.12 111 LEU A O 1
ATOM 848 N N . TRP A 1 112 ? 1.295 10.284 -2.975 1.00 98.06 112 TRP A N 1
ATOM 849 C CA . TRP A 1 112 ? 2.351 9.459 -2.392 1.00 98.06 112 TRP A CA 1
ATOM 850 C C . TRP A 1 112 ? 2.904 8.434 -3.374 1.00 98.06 112 TRP A C 1
ATOM 852 O O . TRP A 1 112 ? 4.120 8.342 -3.532 1.00 98.06 112 TRP A O 1
ATOM 862 N N . TYR A 1 113 ? 2.024 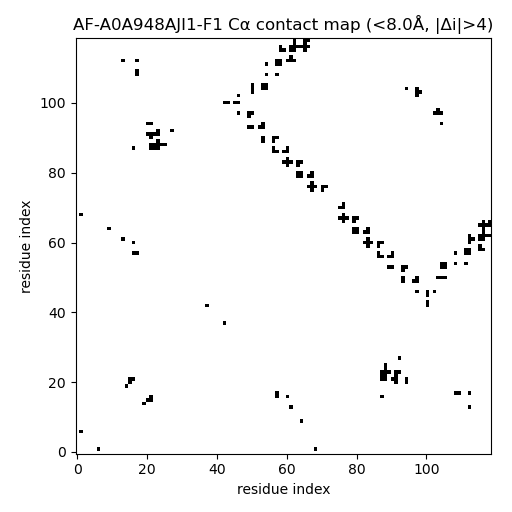7.749 -4.107 1.00 98.00 113 TYR A N 1
ATOM 863 C CA . TYR A 1 113 ? 2.428 6.835 -5.167 1.00 98.00 113 TYR A CA 1
ATOM 864 C C . TYR A 1 113 ? 3.242 7.569 -6.239 1.00 98.00 113 TYR A C 1
ATOM 866 O O . TYR A 1 113 ? 4.364 7.175 -6.538 1.00 98.00 113 TYR A O 1
ATOM 874 N N . ALA A 1 114 ? 2.715 8.666 -6.798 1.00 97.12 114 ALA A N 1
ATOM 875 C CA . ALA A 1 114 ? 3.382 9.391 -7.882 1.00 97.12 114 ALA A CA 1
ATOM 876 C C . ALA A 1 114 ? 4.749 9.959 -7.464 1.00 97.12 114 ALA A C 1
ATOM 878 O O . ALA A 1 114 ? 5.718 9.869 -8.221 1.00 97.12 114 ALA A O 1
ATOM 879 N N . GLY A 1 115 ? 4.830 10.520 -6.253 1.00 98.06 115 GLY A N 1
ATOM 880 C CA . GLY A 1 115 ? 6.074 11.035 -5.690 1.00 98.06 115 GLY A CA 1
ATOM 881 C C . GLY A 1 115 ? 7.114 9.935 -5.499 1.00 98.06 115 GLY A C 1
ATOM 882 O O . GLY A 1 115 ? 8.240 10.086 -5.960 1.00 98.06 115 GLY A O 1
ATOM 883 N N . SER A 1 116 ? 6.724 8.814 -4.889 1.00 97.81 116 SER A N 1
ATOM 884 C CA . SER A 1 116 ? 7.635 7.698 -4.615 1.00 97.81 116 SER A CA 1
ATOM 885 C C . SER A 1 116 ? 8.086 6.969 -5.887 1.00 97.81 116 SER A C 1
ATOM 887 O O . SER A 1 116 ? 9.251 6.615 -6.011 1.00 97.81 116 SER A O 1
ATOM 889 N N . PHE A 1 117 ? 7.205 6.825 -6.882 1.00 96.06 117 PHE A N 1
ATOM 890 C CA . PHE A 1 117 ? 7.540 6.227 -8.181 1.00 96.06 117 PHE A CA 1
ATOM 891 C C . PHE A 1 117 ? 8.588 7.026 -8.970 1.00 96.06 117 PHE A C 1
ATOM 893 O O . PHE A 1 117 ? 9.273 6.480 -9.832 1.00 96.06 117 PHE A O 1
ATOM 900 N N . SER A 1 118 ? 8.682 8.332 -8.711 1.00 94.88 118 SER A N 1
ATOM 901 C CA . SER A 1 118 ? 9.587 9.238 -9.424 1.00 94.88 118 SER A CA 1
ATOM 902 C C . SER A 1 118 ? 10.993 9.318 -8.807 1.00 94.88 118 SER A C 1
ATOM 904 O O . SER A 1 118 ? 11.833 10.034 -9.356 1.00 94.88 118 SER A O 1
ATOM 906 N N . LEU A 1 119 ? 11.233 8.643 -7.674 1.00 93.19 119 LEU A N 1
ATOM 907 C CA . LEU A 1 119 ? 12.519 8.583 -6.964 1.00 93.19 119 LEU A CA 1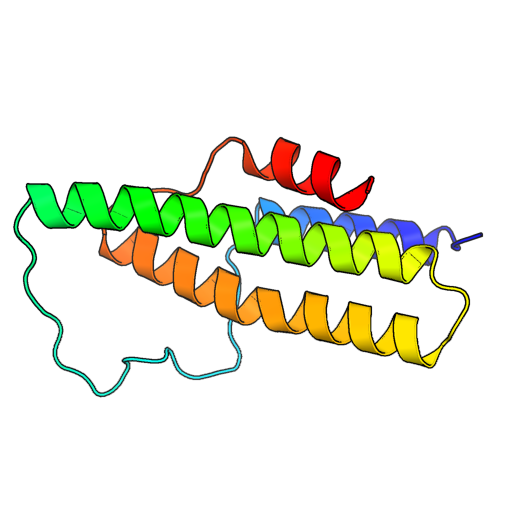
ATOM 908 C C . LEU A 1 119 ? 13.383 7.412 -7.449 1.00 93.19 119 LEU A C 1
ATOM 910 O O . LEU A 1 119 ? 14.610 7.626 -7.576 1.00 93.19 119 LEU A O 1
#

Solvent-accessible surface area (backbone atoms only — not comparable to full-atom values): 6547 Å² total; per-residue (Å²): 132,83,51,74,69,56,51,52,54,52,50,52,49,52,50,42,72,62,72,46,86,56,68,54,96,63,80,64,94,60,79,89,57,84,85,75,93,65,55,72,66,57,37,53,53,49,36,55,53,39,34,51,52,35,49,47,33,42,23,50,27,24,31,25,48,36,48,31,76,70,47,85,49,70,67,60,19,50,52,24,47,50,51,26,56,53,30,37,39,54,32,20,51,34,49,52,51,27,53,76,51,71,49,69,78,61,90,55,39,63,58,44,26,57,57,30,31,73,106

Secondary structure (DSSP, 8-state):
---HHHHHHHHHHHHHHHHSPP--SSPPTTTTSPP----HHHHHHHHHHHHHHHHHHHHHHHHHHHHHHH--SHHHHHHHHHHHHHHHHHHHHHHHHHHHTT----TTHHHHHHHHHT-

Nearest PDB structures (foldseek):
  7sss-assembly1_H  TM=8.799E-01  e=4.629E-02  Homo sapiens
  7ssp-assembly1_H  TM=8.143E-01  e=3.854E-01  Homo sapiens
  4etr-assembly1_A  TM=9.056E-01  e=2.370E+00  Pseudomonas aeruginosa PAO1
  8dpv-assembly1_A  TM=2.725E-01  e=5.589E+00  Homo sapiens
  3dlq-assembly1_I  TM=2.492E-01  e=8.369E+00  Homo sapiens

Foldseek 3Di:
DDDPVLVVVVVVVLCCLQPNQQDAPDPQPCVPPDDDDDDLVRLVVVLVVLLVQLLVLLLLLLQLSLCLVVDPDPVSSVVSNVSSVVSSNVNNNSQVSNVVSVHDHDPCSSVSSVVSNND